Protein AF-A0A2E1V078-F1 (afdb_monomer_lite)

Radius of gyration: 26.69 Å; chains: 1; bounding box: 81×53×50 Å

Foldseek 3Di:
DDDDPDPDPPVVVVVVVVVVVVVPDPPVDPDDDVVVVVVVVVVVVVVVVLCVCLVPVLLCCCCVVVVQDNVLSVVLSVVLVVLCVVVVVVVVVCLQPDDDPVDRNVVVSVVVPVVVVVLSVQSNVPDPPDDSVRSSCSNNVSSND

Secondary structure (DSSP, 8-state):
-------SSHHHHHHHHHHHHHSS----PPPPPHHHHHHHHHHHHHHHHHHHIIIIIHHHIIIIIS---HHHHHHHHHHHHHHHHHHHHHHHHHHHH---TT-SSHHHHHHHHHHHHHHHHHHH-PPTT--HHHHHHHHHHHH--

pLDDT: mean 81.25, std 14.59, range [40.38, 95.31]

Sequence (145 aa):
MVRWNGFRGVGLIAGRVFSVASEGQQAETPPLLMRTKLAYGVGQLSDGIRASGFGLYLFFYYVQVLGLPPELGGTAIFIAVLFDAFTDPIAGYISDAWKSRWGRRHPFMYASAIPSGICFYFTFVPPAGLSETGLFWWLLGVSIL

Structure (mmCIF, N/CA/C/O backbone):
data_AF-A0A2E1V078-F1
#
_entry.id   AF-A0A2E1V078-F1
#
loop_
_atom_site.group_PDB
_atom_site.id
_atom_site.type_symbol
_atom_site.label_atom_id
_atom_site.label_alt_id
_atom_site.label_comp_id
_atom_site.label_asym_id
_atom_site.label_entity_id
_atom_site.label_seq_id
_atom_site.pdbx_PDB_ins_code
_atom_site.Cartn_x
_atom_site.Cartn_y
_atom_site.Cartn_z
_atom_site.occupancy
_atom_site.B_iso_or_equiv
_atom_site.auth_seq_id
_atom_site.auth_comp_id
_atom_site.auth_asym_id
_atom_site.auth_atom_id
_atom_site.pdbx_PDB_model_num
ATOM 1 N N . MET A 1 1 ? -66.459 41.022 18.422 1.00 40.38 1 MET A N 1
ATOM 2 C CA . MET A 1 1 ? -65.019 41.257 18.664 1.00 40.38 1 MET A CA 1
ATOM 3 C C . MET A 1 1 ? -64.526 40.171 19.622 1.00 40.38 1 MET A C 1
ATOM 5 O O . MET A 1 1 ? -64.587 40.348 20.828 1.00 40.38 1 MET A O 1
ATOM 9 N N . VAL A 1 2 ? -64.182 38.989 19.097 1.00 48.50 2 VAL A N 1
ATOM 10 C CA . VAL A 1 2 ? -63.796 37.814 19.903 1.00 48.50 2 VAL A CA 1
ATOM 11 C C . VAL A 1 2 ? -62.293 37.617 19.752 1.00 48.50 2 VAL A C 1
ATOM 13 O O . VAL A 1 2 ? -61.803 37.374 18.653 1.00 48.50 2 VAL A O 1
ATOM 16 N N . ARG A 1 3 ? -61.558 37.784 20.850 1.00 46.88 3 ARG A N 1
ATOM 17 C CA . ARG A 1 3 ? -60.099 37.663 20.904 1.00 46.88 3 ARG A CA 1
ATOM 18 C C . ARG A 1 3 ? -59.749 36.225 21.301 1.00 46.88 3 ARG A C 1
ATOM 20 O O . ARG A 1 3 ? -59.958 35.832 22.443 1.00 46.88 3 ARG A O 1
ATOM 27 N N . TRP A 1 4 ? -59.268 35.440 20.338 1.00 43.41 4 TRP A N 1
ATOM 28 C CA . TRP A 1 4 ? -58.854 34.042 20.516 1.00 43.41 4 TRP A CA 1
ATOM 29 C C . TRP A 1 4 ? -57.467 33.964 21.191 1.00 43.41 4 TRP A C 1
ATOM 31 O O . TRP A 1 4 ? -56.467 34.377 20.610 1.00 43.41 4 TRP A O 1
ATOM 41 N N . ASN A 1 5 ? -57.398 33.425 22.416 1.00 48.75 5 ASN A N 1
ATOM 42 C CA . ASN A 1 5 ? -56.171 33.200 23.205 1.00 48.75 5 ASN A CA 1
ATOM 43 C C . ASN A 1 5 ? -55.719 31.720 23.123 1.00 48.75 5 ASN A C 1
ATOM 45 O O . ASN A 1 5 ? -55.721 31.011 24.124 1.00 48.75 5 ASN A O 1
ATOM 49 N N . GLY A 1 6 ? -55.367 31.229 21.928 1.00 51.16 6 GLY A N 1
ATOM 50 C CA . GLY A 1 6 ? -55.110 29.793 21.692 1.00 51.16 6 GLY A CA 1
ATOM 51 C C . GLY A 1 6 ? -53.645 29.327 21.634 1.00 51.16 6 GLY A C 1
ATOM 52 O O . GLY A 1 6 ? -53.395 28.128 21.669 1.00 51.16 6 GLY A O 1
ATOM 53 N N . PHE A 1 7 ? -52.654 30.220 21.557 1.00 54.56 7 PHE A N 1
ATOM 54 C CA . PHE A 1 7 ? -51.268 29.845 21.213 1.00 54.56 7 PHE A CA 1
ATOM 55 C C . PHE A 1 7 ? -50.262 30.079 22.350 1.00 54.56 7 PHE A C 1
ATOM 57 O O . PHE A 1 7 ? -49.322 30.857 22.216 1.00 54.56 7 PHE A O 1
ATOM 64 N N . ARG A 1 8 ? -50.438 29.408 23.494 1.00 56.31 8 ARG A N 1
ATOM 65 C CA . ARG A 1 8 ? -49.425 29.409 24.576 1.00 56.31 8 ARG A CA 1
ATOM 66 C C . ARG A 1 8 ? -48.792 28.042 24.878 1.00 56.31 8 ARG A C 1
ATOM 68 O O . ARG A 1 8 ? -47.804 28.000 25.597 1.00 56.31 8 ARG A O 1
ATOM 75 N N . GLY A 1 9 ? -49.301 26.940 24.314 1.00 50.44 9 GLY A N 1
ATOM 76 C CA . GLY A 1 9 ? -48.851 25.577 24.660 1.00 50.44 9 GLY A CA 1
ATOM 77 C C . GLY A 1 9 ? -47.813 24.931 23.730 1.00 50.44 9 GLY A C 1
ATOM 78 O O . GLY A 1 9 ? -47.109 24.018 24.149 1.00 50.44 9 GLY A O 1
ATOM 79 N N . VAL A 1 10 ? -47.680 25.394 22.481 1.00 55.44 10 VAL A N 1
ATOM 80 C CA . VAL A 1 10 ? -46.881 24.689 21.452 1.00 55.44 10 VAL A CA 1
ATOM 81 C C . VAL A 1 10 ? -45.367 24.889 21.632 1.00 55.44 10 VAL A C 1
ATOM 83 O O . VAL A 1 10 ? -44.590 23.973 21.375 1.00 55.44 10 VAL A O 1
ATOM 86 N N . GLY A 1 11 ? -44.933 26.036 22.166 1.00 52.91 11 GLY A N 1
ATOM 87 C CA . GLY A 1 11 ? -43.508 26.314 22.400 1.00 52.91 11 GLY A CA 1
ATOM 88 C C . GLY A 1 11 ? -42.861 25.434 23.481 1.00 52.91 11 GLY A C 1
ATOM 89 O O . GLY A 1 11 ? -41.674 25.135 23.403 1.00 52.91 11 GLY A O 1
ATOM 90 N N . LEU A 1 12 ? -43.641 24.964 24.463 1.00 56.81 12 LEU A N 1
ATOM 91 C CA . LEU A 1 12 ? -43.139 24.163 25.589 1.00 56.81 12 LEU A CA 1
ATOM 92 C C . LEU A 1 12 ? -42.873 22.697 25.219 1.00 56.81 12 LEU A C 1
ATOM 94 O O . LEU A 1 12 ? -41.952 22.086 25.759 1.00 56.81 12 LEU A O 1
ATOM 98 N N . ILE A 1 13 ? -43.651 22.136 24.291 1.00 56.38 13 ILE A N 1
ATOM 99 C CA . ILE A 1 13 ? -43.483 20.748 23.834 1.00 56.38 13 ILE A CA 1
ATOM 100 C C . ILE A 1 13 ? -42.335 20.666 22.822 1.00 56.38 13 ILE A C 1
ATOM 102 O O . ILE A 1 13 ? -41.487 19.786 22.940 1.00 56.38 13 ILE A O 1
ATOM 106 N N . ALA A 1 14 ? -42.241 21.630 21.900 1.00 56.62 14 ALA A N 1
ATOM 107 C CA . ALA A 1 14 ? -41.124 21.718 20.958 1.00 56.62 14 ALA A CA 1
ATOM 108 C C . ALA A 1 14 ? -39.774 21.891 21.679 1.00 56.62 14 ALA A C 1
ATOM 110 O O . ALA A 1 14 ? -38.808 21.213 21.335 1.00 56.62 14 ALA A O 1
ATOM 111 N N . GLY A 1 15 ? -39.727 22.720 22.732 1.00 53.91 15 GLY A N 1
ATOM 112 C CA . GLY A 1 15 ? -38.527 22.911 23.551 1.00 53.91 15 GLY A CA 1
ATOM 113 C C . GLY A 1 15 ? -38.093 21.654 24.313 1.00 53.91 15 GLY A C 1
ATOM 114 O O . GLY A 1 15 ? -36.904 21.361 24.369 1.00 53.91 15 GLY A O 1
ATOM 115 N N . ARG A 1 16 ? -39.036 20.862 24.848 1.00 56.41 16 ARG A N 1
ATOM 116 C CA . ARG A 1 16 ? -38.711 19.600 25.541 1.00 56.41 16 ARG A CA 1
ATOM 117 C C . ARG A 1 16 ? -38.276 18.491 24.591 1.00 56.41 16 ARG A C 1
ATOM 119 O O . ARG A 1 16 ? -37.372 17.748 24.939 1.00 56.41 16 ARG A O 1
ATOM 126 N N . VAL A 1 17 ? -38.865 18.391 23.399 1.00 58.34 17 VAL A N 1
ATOM 127 C CA . VAL A 1 17 ? -38.433 17.408 22.389 1.00 58.34 17 VAL A CA 1
ATOM 128 C C . VAL A 1 17 ? -37.027 17.736 21.874 1.00 58.34 17 VAL A C 1
ATOM 130 O O . VAL A 1 17 ? -36.210 16.830 21.743 1.00 58.34 17 VAL A O 1
ATOM 133 N N . PHE A 1 18 ? -36.705 19.020 21.672 1.00 53.09 18 PHE A N 1
ATOM 134 C CA . PHE A 1 18 ? -35.337 19.443 21.351 1.00 53.09 18 PHE A CA 1
ATOM 135 C C . PHE A 1 18 ? -34.360 19.221 22.519 1.00 53.09 18 PHE A C 1
ATOM 137 O O . PHE A 1 18 ? -33.242 18.774 22.284 1.00 53.09 18 PHE A O 1
ATOM 144 N N . SER A 1 19 ? -34.787 19.457 23.767 1.00 50.62 19 SER A N 1
ATOM 145 C CA . SER A 1 19 ? -33.976 19.210 24.971 1.00 50.62 19 SER A CA 1
ATOM 146 C C . SER A 1 19 ? -33.659 17.724 25.156 1.00 50.62 19 SER A C 1
ATOM 148 O O . SER A 1 19 ? -32.500 17.371 25.344 1.00 50.62 19 SER A O 1
ATOM 150 N N . VAL A 1 20 ? -34.651 16.839 24.997 1.00 58.19 20 VAL A N 1
ATOM 151 C CA . VAL A 1 20 ? -34.469 15.378 25.096 1.00 58.19 20 VAL A CA 1
ATOM 152 C C . VAL A 1 20 ? -33.625 14.834 23.934 1.00 58.19 20 VAL A C 1
ATOM 154 O O . VAL A 1 20 ? -32.840 13.909 24.129 1.00 58.19 20 VAL A O 1
ATOM 157 N N . ALA A 1 21 ? -33.713 15.433 22.739 1.00 56.56 21 ALA A N 1
ATOM 158 C CA . ALA A 1 21 ? -32.833 15.098 21.616 1.00 56.56 21 ALA A CA 1
ATOM 159 C C . ALA A 1 21 ? -31.376 15.556 21.839 1.00 56.56 21 ALA A C 1
ATOM 161 O O . ALA A 1 21 ? -30.460 14.912 21.333 1.00 56.56 21 ALA A O 1
ATOM 162 N N . SER A 1 22 ? -31.150 16.624 22.616 1.00 52.53 22 SER A N 1
ATOM 163 C CA . SER A 1 22 ? -29.807 17.065 23.027 1.00 52.53 22 SER A CA 1
ATOM 164 C C . SER A 1 22 ? -29.262 16.351 24.274 1.00 52.53 22 SER A C 1
ATOM 166 O O . SER A 1 22 ? -28.051 16.309 24.467 1.00 52.53 22 SER A O 1
ATOM 168 N N . GLU A 1 23 ? -30.134 15.763 25.099 1.00 52.12 23 GLU A N 1
ATOM 169 C CA . GLU A 1 23 ? -29.785 14.999 26.312 1.00 52.12 23 GLU A CA 1
ATOM 170 C C . GLU A 1 23 ? -29.419 13.532 26.024 1.00 52.12 23 GLU A C 1
ATOM 172 O O . GLU A 1 23 ? -28.940 12.822 26.911 1.00 52.12 23 GLU A O 1
ATOM 177 N N . GLY A 1 24 ? -29.593 13.078 24.779 1.00 54.19 24 GLY A N 1
ATOM 178 C CA . GLY A 1 24 ? -29.137 11.782 24.281 1.00 54.19 24 GLY A CA 1
ATOM 179 C C . GLY A 1 24 ? -27.611 11.669 24.231 1.00 54.19 24 GLY A C 1
ATOM 180 O O . GLY A 1 24 ? -27.016 11.692 23.161 1.00 54.19 24 GLY A O 1
ATOM 181 N N . GLN A 1 25 ? -27.000 11.508 25.405 1.00 52.75 25 GLN A N 1
ATOM 182 C CA . GLN A 1 25 ? -25.689 10.900 25.635 1.00 52.75 25 GLN A CA 1
ATOM 183 C C . GLN A 1 25 ? -24.514 1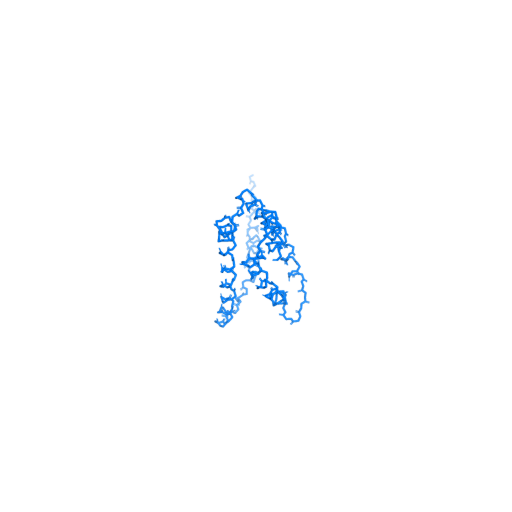1.501 24.849 1.00 52.75 25 GLN A C 1
ATOM 185 O O . GLN A 1 25 ? -23.884 10.844 24.022 1.00 52.75 25 GLN A O 1
ATOM 190 N N . GLN A 1 26 ? -24.055 12.673 25.289 1.00 50.62 26 GLN A N 1
ATOM 191 C CA . GLN A 1 26 ? -22.610 12.855 25.439 1.00 50.62 26 GLN A CA 1
ATOM 192 C C . GLN A 1 26 ? -22.162 12.025 26.649 1.00 50.62 26 GLN A C 1
ATOM 194 O O . GLN A 1 26 ? -21.946 12.545 27.739 1.00 50.62 26 GLN A O 1
ATOM 199 N N . ALA A 1 27 ? -22.105 10.699 26.499 1.00 58.94 27 ALA A N 1
ATOM 200 C CA . ALA A 1 27 ? -21.381 9.893 27.468 1.00 58.94 27 ALA A CA 1
ATOM 201 C C . ALA A 1 27 ? -19.923 10.363 27.399 1.00 58.94 27 ALA A C 1
ATOM 203 O O . ALA A 1 27 ? -19.292 10.200 26.355 1.00 58.94 27 ALA A O 1
ATOM 204 N N . GLU A 1 28 ? -19.412 10.994 28.460 1.00 61.31 28 GLU A N 1
ATOM 205 C CA . GLU A 1 28 ? -17.993 11.327 28.566 1.00 61.31 28 GLU A CA 1
ATOM 206 C C . GLU A 1 28 ? -17.200 10.026 28.428 1.00 61.31 28 GLU A C 1
ATOM 208 O O . GLU A 1 28 ? -17.086 9.229 29.361 1.00 61.31 28 GLU A O 1
ATOM 213 N N . THR A 1 29 ? -16.709 9.747 27.221 1.00 72.31 29 THR A N 1
ATOM 214 C CA . THR A 1 29 ? -15.870 8.579 26.991 1.00 72.31 29 THR A CA 1
ATOM 215 C C . THR A 1 29 ? -14.616 8.766 27.834 1.00 72.31 29 THR A C 1
ATOM 217 O O . THR A 1 29 ? -13.959 9.803 27.683 1.00 72.31 29 THR A O 1
ATOM 220 N N . PRO A 1 30 ? -14.269 7.807 28.712 1.00 80.31 30 PRO A N 1
ATOM 221 C CA . PRO A 1 30 ? -13.111 7.952 29.574 1.00 80.31 30 PRO A CA 1
ATOM 222 C C . PRO A 1 30 ? -11.871 8.245 28.719 1.00 80.31 30 PRO A C 1
ATOM 224 O O . PRO A 1 30 ? -11.697 7.633 27.656 1.00 80.31 30 PRO A O 1
ATOM 227 N N . PRO A 1 31 ? -11.016 9.193 29.139 1.00 82.44 31 PRO A N 1
ATOM 228 C CA . PRO A 1 31 ? -9.871 9.602 28.346 1.00 82.44 31 PRO A CA 1
ATOM 229 C C . PRO A 1 31 ? -8.968 8.399 28.074 1.00 82.44 31 PRO A C 1
ATOM 231 O O . PRO A 1 31 ? -8.593 7.653 28.979 1.00 82.44 31 PRO A O 1
ATOM 234 N N . LEU A 1 32 ? -8.608 8.212 26.804 1.00 86.00 32 LEU A N 1
ATOM 235 C CA . LEU A 1 32 ? -7.752 7.105 26.393 1.00 86.00 32 LEU A CA 1
ATOM 236 C C . LEU A 1 32 ? -6.383 7.200 27.072 1.00 86.00 32 LEU A C 1
ATOM 238 O O . LEU A 1 32 ? -5.759 8.267 27.104 1.00 86.00 32 LEU A O 1
ATOM 242 N N . LEU A 1 33 ? -5.895 6.053 27.545 1.00 93.00 33 LEU A N 1
ATOM 243 C CA . LEU A 1 33 ? -4.571 5.923 28.137 1.00 93.00 33 LEU A CA 1
ATOM 244 C C . LEU A 1 33 ? -3.500 6.416 27.148 1.00 93.00 33 LEU A C 1
ATOM 246 O O . LEU A 1 33 ? -3.548 6.097 25.958 1.00 93.00 33 LEU A O 1
ATOM 250 N N . MET A 1 34 ? -2.486 7.136 27.640 1.00 92.75 34 MET A N 1
ATOM 251 C CA . MET A 1 34 ? -1.390 7.652 26.802 1.00 92.75 34 MET A CA 1
ATOM 252 C C . MET A 1 34 ? -0.701 6.543 25.990 1.00 92.75 34 MET A C 1
ATOM 254 O O . MET A 1 34 ? -0.332 6.751 24.839 1.00 92.75 34 MET A O 1
ATOM 258 N N . ARG A 1 35 ? -0.593 5.333 26.555 1.00 92.06 35 ARG A N 1
ATOM 259 C CA . ARG A 1 35 ? -0.012 4.173 25.860 1.00 92.06 35 ARG A CA 1
ATOM 260 C C . ARG A 1 35 ? -0.804 3.793 24.610 1.00 92.06 35 ARG A C 1
ATOM 262 O O . ARG A 1 35 ? -0.199 3.486 23.592 1.00 92.06 35 ARG A O 1
ATOM 269 N N . THR A 1 36 ? -2.135 3.858 24.668 1.00 88.62 36 THR A N 1
ATOM 270 C CA . THR A 1 36 ? -3.005 3.575 23.519 1.00 88.62 36 THR A CA 1
ATOM 271 C C . THR A 1 36 ? -2.821 4.627 22.433 1.00 88.62 36 THR A C 1
ATOM 273 O O . THR A 1 36 ? -2.707 4.277 21.264 1.00 88.62 36 THR A O 1
ATOM 276 N N . LYS A 1 37 ? -2.709 5.907 22.813 1.00 90.12 37 LYS A N 1
ATOM 277 C CA . LYS A 1 37 ? -2.439 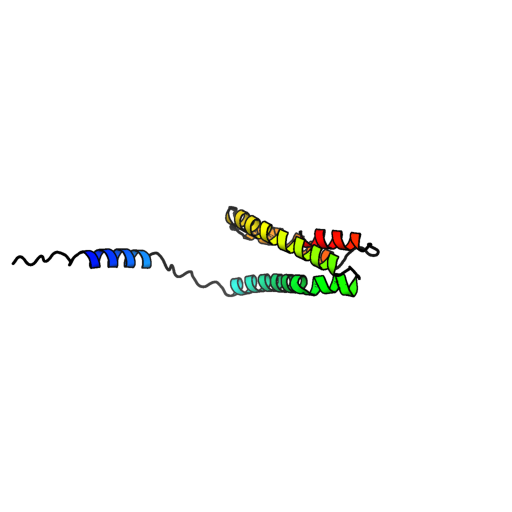7.001 21.867 1.00 90.12 37 LYS A CA 1
ATOM 278 C C . LYS A 1 37 ? -1.091 6.821 21.167 1.00 90.12 37 LYS A C 1
ATOM 280 O O . LYS A 1 37 ? -1.025 6.937 19.950 1.00 90.12 37 LYS A O 1
ATOM 285 N N . LEU A 1 38 ? -0.041 6.490 21.921 1.00 93.25 38 LEU A N 1
ATOM 286 C CA . LEU A 1 38 ? 1.291 6.237 21.366 1.00 93.25 38 LEU A CA 1
ATOM 287 C C . LEU A 1 38 ? 1.307 5.009 20.452 1.00 93.25 38 LEU A C 1
ATOM 289 O O . LEU A 1 38 ? 1.831 5.092 19.348 1.00 93.25 38 LEU A O 1
ATOM 293 N N . ALA A 1 39 ? 0.695 3.897 20.868 1.00 88.81 39 ALA A N 1
ATOM 294 C CA . ALA A 1 39 ? 0.609 2.691 20.045 1.00 88.81 39 ALA A CA 1
ATOM 295 C C . ALA A 1 39 ? -0.120 2.958 18.718 1.00 88.81 39 ALA A C 1
ATOM 297 O O . ALA A 1 39 ? 0.340 2.529 17.661 1.00 88.81 39 ALA A O 1
ATOM 298 N N . TYR A 1 40 ? -1.216 3.720 18.761 1.00 87.56 40 TYR A N 1
ATOM 299 C CA . TYR A 1 40 ? -1.940 4.124 17.558 1.00 87.56 40 TYR A CA 1
ATOM 300 C C . TYR A 1 40 ? -1.115 5.084 16.688 1.00 87.56 40 TYR A C 1
ATOM 302 O O . TYR A 1 40 ? -1.100 4.956 15.468 1.00 87.56 40 TYR A O 1
ATOM 310 N N . GLY A 1 41 ? -0.374 6.006 17.311 1.00 89.94 41 GLY A N 1
ATOM 311 C CA . GLY A 1 41 ? 0.530 6.924 16.618 1.00 89.94 41 GLY A CA 1
ATOM 312 C C . GLY A 1 41 ? 1.664 6.210 15.878 1.00 89.94 41 GLY A C 1
ATOM 313 O O . GLY A 1 41 ? 1.949 6.552 14.735 1.00 89.94 41 GLY A O 1
ATOM 314 N N . VAL A 1 42 ? 2.267 5.181 16.481 1.00 91.00 42 VAL A N 1
ATOM 315 C CA . VAL A 1 42 ? 3.288 4.351 15.814 1.00 91.00 42 VAL A CA 1
ATOM 316 C C . VAL A 1 42 ? 2.695 3.618 14.609 1.00 91.00 42 VAL A C 1
ATOM 318 O O . VAL A 1 42 ? 3.324 3.579 13.554 1.00 91.00 42 VAL A O 1
ATOM 321 N N . GLY A 1 43 ? 1.469 3.096 14.730 1.00 87.81 43 GLY A N 1
ATOM 322 C CA . GLY A 1 43 ? 0.747 2.515 13.595 1.00 87.81 43 GLY A CA 1
ATOM 323 C C . GLY A 1 43 ? 0.557 3.524 12.458 1.00 87.81 43 GLY A C 1
ATOM 324 O O . GLY A 1 43 ? 0.939 3.250 11.322 1.00 87.81 43 GLY A O 1
ATOM 325 N N . GLN A 1 44 ? 0.078 4.728 12.777 1.00 90.00 44 GLN A N 1
ATOM 326 C CA . GLN A 1 44 ? -0.122 5.793 11.786 1.00 90.00 44 GLN A CA 1
ATOM 327 C C . GLN A 1 44 ? 1.171 6.282 11.133 1.00 90.00 44 GLN A C 1
ATOM 329 O O . GLN A 1 44 ? 1.150 6.700 9.980 1.00 90.00 44 GLN A O 1
ATOM 334 N N . LEU A 1 45 ? 2.306 6.214 11.832 1.00 91.00 45 LEU A N 1
ATOM 335 C CA . LEU A 1 45 ? 3.593 6.562 11.237 1.00 91.00 45 LEU A CA 1
ATOM 336 C C . LEU A 1 45 ? 3.936 5.627 10.070 1.00 91.00 45 LEU A C 1
ATOM 338 O O . LEU A 1 45 ? 4.378 6.092 9.022 1.00 91.00 45 LEU A O 1
ATOM 342 N N . SER A 1 46 ? 3.712 4.320 10.240 1.00 87.44 46 SER A N 1
ATOM 343 C CA . SER A 1 46 ? 3.977 3.337 9.182 1.00 87.44 46 SER A CA 1
ATOM 344 C C . SER A 1 46 ? 3.091 3.553 7.953 1.00 87.44 46 SER A C 1
ATOM 346 O O . SER A 1 46 ? 3.585 3.517 6.826 1.00 87.44 46 SER A O 1
ATOM 348 N N . ASP A 1 47 ? 1.816 3.870 8.177 1.00 86.88 47 ASP A N 1
ATOM 349 C CA . ASP A 1 47 ? 0.863 4.179 7.113 1.00 86.88 47 ASP A CA 1
ATOM 350 C C . ASP A 1 47 ? 1.242 5.472 6.375 1.00 86.88 47 ASP A C 1
ATOM 352 O O . ASP A 1 47 ? 1.297 5.501 5.148 1.00 86.88 47 ASP A O 1
ATOM 356 N N . GLY A 1 48 ? 1.647 6.512 7.110 1.00 88.75 48 GLY A N 1
ATOM 357 C CA . GLY A 1 48 ? 2.119 7.768 6.523 1.00 88.75 48 GLY A CA 1
ATOM 358 C C . GLY A 1 48 ? 3.368 7.605 5.647 1.00 88.75 48 GLY A C 1
ATOM 359 O O . GLY A 1 48 ? 3.460 8.225 4.583 1.00 88.75 48 GLY A O 1
ATOM 360 N N . ILE A 1 49 ? 4.315 6.747 6.048 1.00 87.69 49 ILE A N 1
ATOM 361 C CA . ILE A 1 49 ? 5.498 6.419 5.232 1.00 87.69 49 ILE A CA 1
ATOM 362 C C . ILE A 1 49 ? 5.072 5.699 3.949 1.00 87.69 49 ILE A C 1
ATOM 364 O O . ILE A 1 49 ? 5.528 6.072 2.866 1.00 87.69 49 ILE A O 1
ATOM 368 N N . ARG A 1 50 ? 4.174 4.709 4.053 1.00 86.94 50 ARG A N 1
ATOM 369 C CA . ARG A 1 50 ? 3.645 3.984 2.889 1.00 86.94 50 ARG A CA 1
ATOM 370 C C . ARG A 1 50 ? 2.950 4.943 1.924 1.00 86.94 50 ARG A C 1
ATOM 372 O O . ARG A 1 50 ? 3.313 4.977 0.750 1.00 86.94 50 ARG A O 1
ATOM 379 N N . ALA A 1 51 ? 2.024 5.763 2.417 1.00 86.75 51 ALA A N 1
ATOM 380 C CA . ALA A 1 51 ? 1.285 6.732 1.611 1.00 86.75 51 ALA A CA 1
ATOM 381 C C . ALA A 1 51 ? 2.222 7.717 0.891 1.00 86.75 51 ALA A C 1
ATOM 383 O O . ALA A 1 51 ? 2.063 7.977 -0.302 1.00 86.75 51 ALA A O 1
ATOM 384 N N . SER A 1 52 ? 3.254 8.205 1.585 1.00 85.94 52 SER A N 1
ATOM 385 C CA . SER A 1 52 ? 4.270 9.087 0.992 1.00 85.94 52 SER A CA 1
ATOM 386 C C . SER A 1 52 ? 5.085 8.384 -0.102 1.00 85.94 52 SER A C 1
ATOM 388 O O . SER A 1 52 ? 5.387 8.984 -1.136 1.00 85.94 52 SER A O 1
ATOM 390 N N . GLY A 1 53 ? 5.415 7.104 0.102 1.00 85.19 53 GLY A N 1
ATOM 391 C CA . GLY A 1 53 ? 6.109 6.275 -0.883 1.00 85.19 53 GLY A CA 1
ATOM 392 C C . GLY A 1 53 ? 5.292 6.057 -2.160 1.00 85.19 53 GLY A C 1
ATOM 393 O O . GLY A 1 53 ? 5.819 6.213 -3.261 1.00 85.19 53 GLY A O 1
ATOM 394 N N . PHE A 1 54 ? 4.000 5.757 -2.031 1.00 83.75 54 PHE A N 1
ATOM 395 C CA . PHE A 1 54 ? 3.111 5.555 -3.180 1.00 83.75 54 PHE A CA 1
ATOM 396 C C . PHE A 1 54 ? 2.770 6.860 -3.914 1.00 83.75 54 PHE A C 1
ATOM 398 O O . PHE A 1 54 ? 2.696 6.861 -5.139 1.00 83.75 54 PHE A O 1
ATOM 405 N N . GLY A 1 55 ? 2.602 7.973 -3.192 1.00 77.25 55 GLY A N 1
ATOM 406 C CA . GLY A 1 55 ? 2.054 9.208 -3.762 1.00 77.25 55 GLY A CA 1
ATOM 407 C C . GLY A 1 55 ? 2.891 9.851 -4.874 1.00 77.25 55 GLY A C 1
ATOM 408 O O . GLY A 1 55 ? 2.335 10.332 -5.856 1.00 77.25 55 GLY A O 1
ATOM 409 N N . LEU A 1 56 ? 4.221 9.876 -4.746 1.00 74.81 56 LEU A N 1
ATOM 410 C CA . LEU A 1 56 ? 5.107 10.480 -5.760 1.00 74.81 56 LEU A CA 1
ATOM 411 C C . LEU A 1 56 ? 6.372 9.663 -6.015 1.00 74.81 56 LEU A C 1
ATOM 413 O O . LEU A 1 56 ? 6.847 9.586 -7.149 1.00 74.81 56 LEU A O 1
ATOM 417 N N . TYR A 1 57 ? 6.924 9.049 -4.968 1.00 88.88 57 TYR A N 1
ATOM 418 C CA . TYR A 1 57 ? 8.199 8.349 -5.064 1.00 88.88 57 TYR A CA 1
ATOM 419 C C . TYR A 1 57 ? 8.113 7.119 -5.976 1.00 88.88 57 TYR A C 1
ATOM 421 O O . TYR A 1 57 ? 9.011 6.901 -6.789 1.00 88.88 57 TYR A O 1
ATOM 429 N N . LEU A 1 58 ? 7.008 6.372 -5.915 1.00 89.56 58 LEU A N 1
ATOM 430 C CA . LEU A 1 58 ? 6.791 5.192 -6.746 1.00 89.56 58 LEU A CA 1
ATOM 431 C C . LEU A 1 58 ? 6.803 5.513 -8.246 1.00 89.56 58 LEU A C 1
ATOM 433 O O . LEU A 1 58 ? 7.529 4.877 -9.010 1.00 89.56 58 LEU A O 1
ATOM 437 N N . PHE A 1 59 ? 6.049 6.531 -8.665 1.00 90.12 59 PHE A N 1
ATOM 438 C CA . PHE A 1 59 ? 6.020 6.958 -10.064 1.00 90.12 59 PHE A CA 1
ATOM 439 C C . PHE A 1 59 ? 7.409 7.377 -10.552 1.00 90.12 59 PHE A C 1
ATOM 441 O O . PHE A 1 59 ? 7.871 6.925 -11.600 1.00 90.12 59 PHE A O 1
ATOM 448 N N . PHE A 1 60 ? 8.100 8.205 -9.761 1.00 91.31 60 PHE A N 1
ATOM 449 C CA . PHE A 1 60 ? 9.447 8.661 -10.085 1.00 91.31 60 PHE A CA 1
ATOM 450 C C . PHE A 1 60 ? 10.422 7.486 -10.224 1.00 91.31 60 PHE A C 1
ATOM 452 O O . PHE A 1 60 ? 11.184 7.443 -11.186 1.00 91.31 60 PHE A O 1
ATOM 459 N N . TYR A 1 61 ? 10.377 6.512 -9.314 1.00 91.12 61 TYR A N 1
ATOM 460 C CA . TYR A 1 61 ? 11.238 5.331 -9.359 1.00 91.12 61 TYR A CA 1
ATOM 461 C C . TYR A 1 61 ? 11.040 4.520 -10.651 1.00 91.12 61 TYR A C 1
ATOM 463 O O . TYR A 1 61 ? 12.012 4.229 -11.350 1.00 91.12 61 TYR A O 1
ATOM 471 N N . TYR A 1 62 ? 9.797 4.223 -11.036 1.00 91.12 62 TYR A N 1
ATOM 472 C CA . TYR A 1 62 ? 9.540 3.432 -12.245 1.00 91.12 62 TYR A CA 1
ATOM 473 C C . TYR A 1 62 ? 9.895 4.181 -13.533 1.00 91.12 62 TYR A C 1
ATOM 475 O O . TYR A 1 62 ? 10.471 3.588 -14.442 1.00 91.12 62 TYR A O 1
ATOM 483 N N . VAL A 1 63 ? 9.608 5.480 -13.612 1.00 92.50 63 VAL A N 1
ATOM 484 C CA . VAL A 1 63 ? 9.862 6.255 -14.835 1.00 92.50 63 VAL A CA 1
ATOM 485 C C . VAL A 1 63 ? 11.331 6.658 -14.965 1.00 92.50 63 VAL A C 1
ATOM 487 O O . VAL A 1 63 ? 11.925 6.499 -16.026 1.00 92.50 63 VAL A O 1
ATOM 490 N N . GLN A 1 64 ? 11.934 7.181 -13.896 1.00 91.75 64 GLN A N 1
ATOM 491 C CA . GLN A 1 64 ? 13.261 7.805 -13.960 1.00 91.75 64 GLN A CA 1
ATOM 492 C C . GLN A 1 64 ? 14.404 6.828 -13.678 1.00 91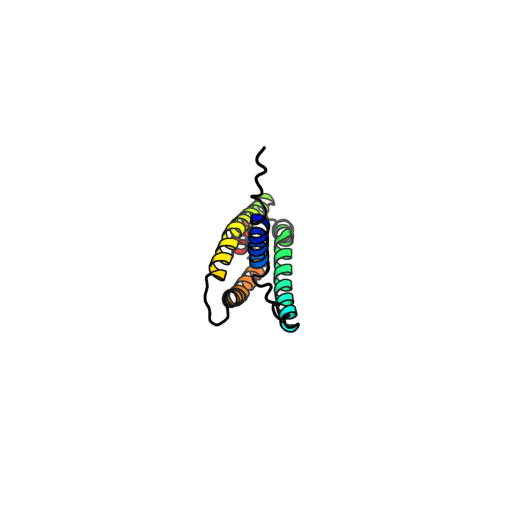.75 64 GLN A C 1
ATOM 494 O O . GLN A 1 64 ? 15.500 7.024 -14.193 1.00 91.75 64 GLN A O 1
ATOM 499 N N . VAL A 1 65 ? 14.176 5.786 -12.869 1.00 91.00 65 VAL A N 1
ATOM 500 C CA . VAL A 1 65 ? 15.227 4.814 -12.511 1.00 91.00 65 VAL A CA 1
ATOM 501 C C . VAL A 1 65 ? 15.131 3.555 -13.365 1.00 91.00 65 VAL A C 1
ATOM 503 O O . VAL A 1 65 ? 16.149 3.086 -13.867 1.00 91.00 65 VAL A O 1
ATOM 506 N N . LEU A 1 66 ? 13.923 3.014 -13.549 1.00 89.69 66 LEU A N 1
ATOM 507 C CA . LEU A 1 66 ? 13.710 1.788 -14.333 1.00 89.69 66 LEU A CA 1
ATOM 508 C C . LEU A 1 66 ? 13.450 2.049 -15.822 1.00 89.69 66 LEU A C 1
ATOM 510 O O . LEU A 1 66 ? 13.461 1.107 -16.610 1.00 89.69 66 LEU A O 1
ATOM 514 N N . GLY A 1 67 ? 13.237 3.309 -16.211 1.00 89.25 67 GLY A N 1
ATOM 515 C CA . GLY A 1 67 ? 13.042 3.700 -17.606 1.00 89.25 67 GLY A CA 1
ATOM 516 C C . GLY A 1 67 ? 11.672 3.333 -18.178 1.00 89.25 67 GLY A C 1
ATOM 517 O O . GLY A 1 67 ? 11.536 3.234 -19.394 1.00 89.25 67 GLY A O 1
ATOM 518 N N . LEU A 1 68 ? 10.653 3.119 -17.336 1.00 91.19 68 LEU A N 1
ATOM 519 C CA . LEU A 1 68 ? 9.293 2.873 -17.811 1.00 91.19 68 LEU A CA 1
ATOM 520 C C . LEU A 1 68 ? 8.747 4.135 -18.508 1.00 91.19 68 LEU A C 1
ATOM 522 O O . LEU A 1 68 ? 8.822 5.224 -17.928 1.00 91.19 68 LEU A O 1
ATOM 526 N N . PRO A 1 69 ? 8.132 4.022 -19.700 1.00 93.44 69 PRO A N 1
ATOM 527 C CA . PRO A 1 69 ? 7.480 5.154 -20.341 1.00 93.44 69 PRO A CA 1
ATOM 528 C C . PRO A 1 69 ? 6.472 5.841 -19.398 1.00 93.44 69 PRO A C 1
ATOM 530 O O . PRO A 1 69 ? 5.644 5.152 -18.788 1.00 93.44 69 PRO A O 1
ATOM 533 N N . PRO A 1 70 ? 6.485 7.186 -19.287 1.00 92.38 70 PRO A N 1
ATOM 534 C CA . PRO A 1 70 ? 5.598 7.919 -18.380 1.00 92.38 70 PRO A CA 1
ATOM 535 C C . PRO A 1 70 ? 4.111 7.628 -18.612 1.00 92.38 70 PRO A C 1
ATOM 537 O O . PRO A 1 70 ? 3.334 7.582 -17.662 1.00 92.38 70 PRO A O 1
ATOM 540 N N . GLU A 1 71 ? 3.726 7.395 -19.869 1.00 94.00 71 GLU A N 1
ATOM 541 C CA . GLU A 1 71 ? 2.361 7.052 -20.280 1.00 94.00 71 GLU A CA 1
ATOM 542 C C . GLU A 1 71 ? 1.887 5.744 -19.629 1.00 94.00 71 GLU A C 1
ATOM 544 O O . GLU A 1 71 ? 0.790 5.675 -19.070 1.00 94.00 71 GLU A O 1
ATOM 549 N N . LEU A 1 72 ? 2.746 4.719 -19.630 1.00 92.62 72 LEU A N 1
ATOM 550 C CA . LEU A 1 72 ? 2.463 3.424 -19.013 1.00 92.62 72 LEU A CA 1
ATOM 551 C C . LEU A 1 72 ? 2.471 3.524 -17.488 1.00 92.62 72 LEU A C 1
ATOM 553 O O . LEU A 1 72 ? 1.558 3.012 -16.841 1.00 92.62 72 LEU A O 1
ATOM 557 N N . GLY A 1 73 ? 3.457 4.218 -16.911 1.00 91.25 73 GLY A N 1
ATOM 558 C CA . GLY A 1 73 ? 3.537 4.421 -15.463 1.00 91.25 73 GLY A CA 1
ATOM 559 C C . GLY A 1 73 ? 2.322 5.167 -14.906 1.00 91.25 73 GLY A C 1
ATOM 560 O O . GLY A 1 73 ? 1.745 4.751 -13.903 1.00 91.25 73 GLY A O 1
ATOM 561 N N . GLY A 1 74 ? 1.886 6.230 -15.587 1.00 91.62 74 GLY A N 1
ATOM 562 C CA . GLY A 1 74 ? 0.717 7.012 -15.187 1.00 91.62 74 GLY A CA 1
ATOM 563 C C . GLY A 1 74 ? -0.574 6.208 -15.309 1.00 91.62 74 GLY A C 1
ATOM 564 O O . GLY A 1 74 ? -1.405 6.238 -14.404 1.00 91.62 74 GLY A O 1
ATOM 565 N N . THR A 1 75 ? -0.709 5.424 -16.382 1.00 93.31 75 THR A N 1
ATOM 566 C CA . THR A 1 75 ? -1.868 4.541 -16.580 1.00 93.31 75 THR A CA 1
ATOM 567 C C . THR A 1 75 ? -1.931 3.445 -15.514 1.00 93.31 75 THR A C 1
ATOM 569 O O . THR A 1 75 ? -3.005 3.187 -14.975 1.00 93.31 75 THR A O 1
ATOM 572 N N . ALA A 1 76 ? -0.798 2.829 -15.162 1.00 92.69 76 ALA A N 1
ATOM 573 C CA . ALA A 1 76 ? -0.739 1.803 -14.120 1.00 92.69 76 ALA A CA 1
ATOM 574 C C . ALA A 1 76 ? -1.181 2.351 -12.756 1.00 92.69 76 ALA A C 1
ATOM 576 O O . ALA A 1 76 ? -2.037 1.757 -12.103 1.00 92.69 76 ALA A O 1
ATOM 577 N N . ILE A 1 77 ? -0.647 3.509 -12.356 1.00 91.19 77 ILE A N 1
ATOM 578 C CA . ILE A 1 77 ? -1.016 4.158 -11.091 1.00 91.19 77 ILE A CA 1
ATOM 579 C C . ILE A 1 77 ? -2.483 4.586 -11.107 1.00 91.19 77 ILE A C 1
ATOM 581 O O . ILE A 1 77 ? -3.183 4.388 -10.120 1.00 91.19 77 ILE A O 1
ATOM 585 N N . PHE A 1 78 ? -2.975 5.126 -12.224 1.00 92.62 78 PHE A N 1
ATOM 586 C CA . PHE A 1 78 ? -4.384 5.490 -12.360 1.00 92.62 78 PHE A CA 1
ATOM 587 C C . PHE A 1 78 ? -5.311 4.284 -12.157 1.00 92.62 78 PHE A C 1
ATOM 589 O O . PHE A 1 78 ? -6.288 4.386 -11.418 1.00 92.62 78 PHE A O 1
ATOM 596 N N . ILE A 1 79 ? -4.994 3.141 -12.774 1.00 94.38 79 ILE A N 1
ATOM 597 C CA . ILE A 1 79 ? -5.766 1.903 -12.601 1.00 94.38 79 ILE A CA 1
ATOM 598 C C . ILE A 1 79 ? -5.716 1.431 -11.144 1.00 94.38 79 ILE A C 1
ATOM 600 O O . ILE A 1 79 ? -6.757 1.057 -10.609 1.00 94.38 79 ILE A O 1
ATOM 604 N N . ALA A 1 80 ? -4.546 1.474 -10.500 1.00 91.88 80 ALA A N 1
ATOM 605 C CA . ALA A 1 80 ? -4.400 1.088 -9.096 1.00 91.88 80 ALA A CA 1
ATOM 606 C C . ALA A 1 80 ? -5.251 1.975 -8.171 1.00 91.88 80 ALA A C 1
ATOM 608 O O . ALA A 1 80 ? -6.072 1.463 -7.422 1.00 91.88 80 ALA A O 1
ATOM 609 N N . VAL A 1 81 ? -5.166 3.303 -8.313 1.00 91.19 81 VAL A N 1
ATOM 610 C CA . VAL A 1 81 ? -5.978 4.249 -7.524 1.00 91.19 81 VAL A CA 1
ATOM 611 C C . VAL A 1 81 ? -7.474 4.054 -7.774 1.00 91.19 81 VAL A C 1
ATOM 613 O O . VAL A 1 81 ? -8.282 4.149 -6.850 1.00 91.19 81 VAL A O 1
ATOM 616 N N . LEU A 1 82 ? -7.865 3.783 -9.022 1.00 94.88 82 LEU A N 1
ATOM 617 C CA . LEU A 1 82 ? -9.257 3.500 -9.349 1.00 94.88 82 LEU A CA 1
ATOM 618 C C . LEU A 1 82 ? -9.733 2.218 -8.661 1.00 94.88 82 LEU A C 1
ATOM 620 O O . LEU A 1 82 ? -10.855 2.187 -8.167 1.00 94.88 82 LEU A O 1
ATOM 624 N N . PHE A 1 83 ? -8.897 1.182 -8.621 1.00 93.62 83 PHE A N 1
ATOM 625 C CA . PHE A 1 83 ? -9.197 -0.060 -7.919 1.00 93.62 83 PHE A CA 1
ATOM 626 C C . PHE A 1 83 ? -9.337 0.166 -6.406 1.00 93.62 83 PHE A C 1
ATOM 628 O O . PHE A 1 83 ? -10.359 -0.231 -5.839 1.00 93.62 83 PHE A O 1
ATOM 635 N N . ASP A 1 84 ? -8.399 0.894 -5.794 1.00 91.19 84 ASP A N 1
ATOM 636 C CA . ASP A 1 84 ? -8.418 1.251 -4.369 1.00 91.19 84 ASP A CA 1
ATOM 637 C C . ASP A 1 84 ? -9.700 1.997 -3.982 1.00 91.19 84 ASP A C 1
ATOM 639 O O . ASP A 1 84 ? -10.341 1.688 -2.974 1.00 91.19 84 ASP A O 1
ATOM 643 N N . ALA A 1 85 ? -10.165 2.905 -4.847 1.00 93.75 85 ALA A N 1
ATOM 644 C CA . ALA A 1 85 ? -11.413 3.636 -4.641 1.00 93.75 85 ALA A CA 1
ATOM 645 C C . ALA A 1 85 ? -12.647 2.721 -4.494 1.00 93.75 85 ALA A C 1
ATOM 647 O O . ALA A 1 85 ? -13.633 3.119 -3.865 1.00 93.75 85 ALA A O 1
ATOM 648 N N . PHE A 1 86 ? -12.611 1.502 -5.044 1.00 95.31 86 PHE A N 1
ATOM 649 C CA . PHE A 1 86 ? -13.659 0.497 -4.857 1.00 95.31 86 PHE A CA 1
ATOM 650 C C . PHE A 1 86 ? -13.366 -0.456 -3.699 1.00 95.31 86 PHE A C 1
ATOM 652 O O . PHE A 1 86 ? -14.287 -0.796 -2.948 1.00 95.31 86 PHE A O 1
ATOM 659 N N . THR A 1 87 ? -12.122 -0.912 -3.541 1.00 92.12 87 THR A N 1
ATOM 660 C CA . THR A 1 87 ? -11.778 -1.887 -2.500 1.00 92.12 87 THR A CA 1
ATOM 661 C C . THR A 1 87 ? -11.796 -1.297 -1.102 1.00 92.12 87 THR A C 1
ATOM 663 O O . THR A 1 87 ? -12.226 -1.995 -0.181 1.00 92.12 87 THR A O 1
ATOM 666 N N . ASP A 1 88 ? -11.431 -0.027 -0.927 1.00 90.69 88 ASP A N 1
ATOM 667 C CA . ASP A 1 88 ? -11.390 0.626 0.384 1.00 90.69 88 ASP A CA 1
ATOM 668 C C . ASP A 1 88 ? -12.775 0.668 1.064 1.00 90.69 88 ASP A C 1
ATOM 670 O O . ASP A 1 88 ? -12.895 0.210 2.209 1.00 90.69 88 ASP A O 1
ATOM 674 N N . PRO A 1 89 ? -13.867 1.111 0.397 1.00 93.56 89 PRO A N 1
ATOM 675 C CA . PRO A 1 89 ? -15.214 1.021 0.963 1.00 93.56 89 PRO A CA 1
ATOM 676 C C . PRO A 1 89 ? -15.656 -0.409 1.290 1.00 93.56 89 PRO A C 1
ATOM 678 O O . PRO A 1 89 ? -16.305 -0.636 2.316 1.00 93.56 89 PRO A O 1
ATOM 681 N N . ILE A 1 90 ? -15.312 -1.380 0.437 1.00 92.94 90 ILE A N 1
ATOM 682 C CA . ILE A 1 90 ? -15.681 -2.791 0.628 1.00 92.94 90 ILE A CA 1
ATOM 683 C C . ILE A 1 90 ? -14.965 -3.357 1.857 1.00 92.94 90 ILE A C 1
ATOM 685 O O . ILE A 1 90 ? -15.605 -3.953 2.728 1.00 92.94 90 ILE A O 1
ATOM 689 N N . ALA A 1 91 ? -13.655 -3.136 1.963 1.00 89.19 91 ALA A N 1
ATOM 690 C CA . ALA A 1 91 ? -12.856 -3.536 3.113 1.00 89.19 91 ALA A CA 1
ATOM 691 C C . ALA A 1 91 ? -13.365 -2.866 4.398 1.00 89.19 91 ALA A C 1
ATOM 693 O O . ALA A 1 91 ? -13.511 -3.532 5.427 1.00 89.19 91 ALA A O 1
ATOM 694 N N . GLY A 1 92 ? -13.730 -1.582 4.324 1.00 89.25 92 GLY A N 1
ATOM 695 C CA . GLY A 1 92 ? -14.379 -0.852 5.410 1.00 89.25 92 GLY A CA 1
ATOM 696 C C . GLY A 1 92 ? -15.662 -1.540 5.882 1.00 89.25 92 GLY A C 1
ATOM 697 O O . GLY A 1 92 ? -15.778 -1.880 7.063 1.00 89.25 92 GLY A O 1
ATOM 698 N N . TYR A 1 93 ? -16.579 -1.834 4.956 1.00 91.19 93 TYR A N 1
ATOM 699 C CA . TYR A 1 93 ? -17.843 -2.513 5.251 1.00 91.19 93 TYR A CA 1
ATOM 700 C C . TYR A 1 93 ? -17.636 -3.895 5.889 1.00 91.19 93 TYR A C 1
ATOM 702 O O . TYR A 1 93 ? -18.239 -4.199 6.923 1.00 91.19 93 TYR A O 1
ATOM 710 N N . ILE A 1 94 ? -16.749 -4.717 5.317 1.00 89.56 94 ILE A N 1
ATOM 711 C CA . ILE A 1 94 ? -16.438 -6.057 5.836 1.00 89.56 94 ILE A CA 1
ATOM 712 C C . ILE A 1 94 ? -15.840 -5.960 7.245 1.00 89.56 94 ILE A C 1
ATOM 714 O O . ILE A 1 94 ? -16.270 -6.681 8.151 1.00 89.56 94 ILE A O 1
ATOM 718 N N . SER A 1 95 ? -14.885 -5.048 7.450 1.00 87.25 95 SER A N 1
ATOM 719 C CA . SER A 1 95 ? -14.211 -4.879 8.741 1.00 87.25 95 SER A CA 1
ATOM 720 C C . SER A 1 95 ? -15.162 -4.424 9.852 1.00 87.25 95 SER A C 1
ATOM 722 O O . SER A 1 95 ? -15.013 -4.836 11.003 1.00 87.25 95 SER A O 1
ATOM 724 N N . ASP A 1 96 ? -16.177 -3.622 9.522 1.00 85.94 96 ASP A N 1
ATOM 725 C CA . ASP A 1 96 ? -17.171 -3.147 10.484 1.00 85.94 96 ASP A CA 1
ATOM 726 C C . ASP A 1 96 ? -18.294 -4.156 10.755 1.00 85.94 96 ASP A C 1
ATOM 728 O O . ASP A 1 96 ? -18.886 -4.140 11.842 1.00 85.94 96 ASP A O 1
ATOM 732 N N . ALA A 1 97 ? -18.576 -5.055 9.811 1.00 84.94 97 ALA A N 1
ATOM 733 C CA . ALA A 1 97 ? -19.551 -6.13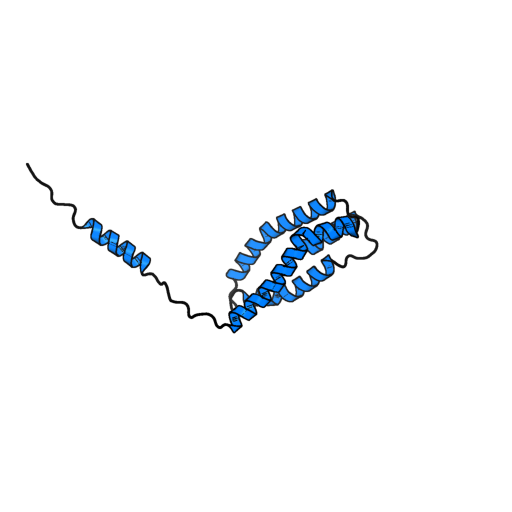0 9.982 1.00 84.94 97 ALA A CA 1
ATOM 734 C C . ALA A 1 97 ? -19.001 -7.319 10.796 1.00 84.94 97 ALA A C 1
ATOM 736 O O . ALA A 1 97 ? -19.774 -8.094 11.370 1.00 84.94 97 ALA A O 1
ATOM 737 N N . TRP A 1 98 ? -17.676 -7.471 10.881 1.00 81.75 98 TRP A N 1
ATOM 738 C CA . TRP A 1 98 ? -17.041 -8.652 11.461 1.00 81.75 98 TRP A CA 1
ATOM 739 C C . TRP A 1 98 ? -17.072 -8.681 12.994 1.00 81.75 98 TRP A C 1
ATOM 741 O O . TRP A 1 98 ? -16.490 -7.836 13.670 1.00 81.75 98 TRP A O 1
ATOM 751 N N . LYS A 1 99 ? -17.682 -9.710 13.589 1.00 77.69 99 LYS A N 1
ATOM 752 C CA . LYS A 1 99 ? -17.698 -9.901 15.050 1.00 77.69 99 LYS A CA 1
ATOM 753 C C . LYS A 1 99 ? -16.593 -10.872 15.468 1.00 77.69 99 LYS A C 1
ATOM 755 O O . LYS A 1 99 ? -16.693 -12.067 15.217 1.00 77.69 99 LYS A O 1
ATOM 760 N N . SER A 1 100 ? -15.551 -10.369 16.133 1.00 80.62 100 SER A N 1
ATOM 761 C CA . SER A 1 100 ? -14.457 -11.186 16.681 1.00 80.62 100 SER A CA 1
ATOM 762 C C . SER A 1 100 ? -14.254 -10.954 18.178 1.00 80.62 100 SER A C 1
ATOM 764 O O . SER A 1 100 ? -14.503 -9.866 18.696 1.00 80.62 100 SER A O 1
ATOM 766 N N . ARG A 1 101 ? -13.732 -11.980 18.863 1.00 75.94 101 ARG A N 1
ATOM 767 C CA . ARG A 1 101 ? -13.342 -11.959 20.287 1.00 75.94 101 ARG A CA 1
ATOM 768 C C . ARG A 1 101 ? -12.262 -10.928 20.631 1.00 75.94 101 ARG A C 1
ATOM 770 O O . ARG A 1 101 ? -12.099 -10.593 21.795 1.00 75.94 101 ARG A O 1
ATOM 777 N N . TRP A 1 102 ? -11.522 -10.442 19.635 1.00 73.56 102 TRP A N 1
ATOM 778 C CA . TRP A 1 102 ? -10.457 -9.442 19.798 1.00 73.56 102 TRP A CA 1
ATOM 779 C C . TRP A 1 102 ? -10.894 -8.023 19.411 1.00 73.56 102 TRP A C 1
ATOM 781 O O . TRP A 1 102 ? -10.068 -7.120 19.332 1.00 73.56 102 TRP A O 1
ATOM 791 N N . GLY A 1 103 ? -12.190 -7.818 19.165 1.00 77.56 103 GLY A N 1
ATOM 792 C CA . GLY A 1 103 ? -12.743 -6.562 18.669 1.00 77.56 103 GLY A CA 1
ATOM 793 C C . GLY A 1 103 ? -12.978 -6.575 17.158 1.00 77.56 103 GLY A C 1
ATOM 794 O O . GLY A 1 103 ? -12.590 -7.504 16.451 1.00 77.56 103 GLY A O 1
ATOM 795 N N . ARG A 1 104 ? -13.660 -5.536 16.670 1.00 74.31 104 ARG A N 1
ATOM 796 C CA . ARG A 1 104 ? -14.227 -5.479 15.311 1.00 74.31 104 ARG A CA 1
ATOM 797 C C . ARG A 1 104 ? -13.156 -5.366 14.215 1.00 74.31 104 ARG A C 1
ATOM 799 O O . ARG A 1 104 ? -13.166 -6.133 13.264 1.00 74.31 104 ARG A O 1
ATOM 806 N N . ARG A 1 105 ? -12.167 -4.481 14.410 1.00 78.38 105 ARG A N 1
ATOM 807 C CA . ARG A 1 105 ? -11.142 -4.132 13.399 1.00 78.38 105 ARG A CA 1
ATOM 808 C C . ARG A 1 105 ? -9.744 -4.717 13.650 1.00 78.38 105 ARG A C 1
ATOM 810 O O . ARG A 1 105 ? -8.942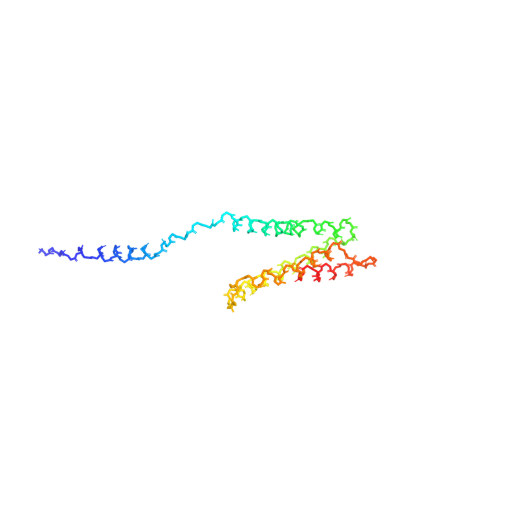 -4.808 12.728 1.00 78.38 105 ARG A O 1
ATOM 817 N N . HIS A 1 106 ? -9.452 -5.158 14.876 1.00 81.62 106 HIS A N 1
ATOM 818 C CA . HIS A 1 106 ? -8.126 -5.673 15.249 1.00 81.62 106 HIS A CA 1
ATOM 819 C C . HIS A 1 106 ? -7.664 -6.903 14.447 1.00 81.62 106 HIS A C 1
ATOM 821 O O . HIS A 1 106 ? -6.502 -6.922 14.046 1.00 81.62 106 HIS A O 1
ATOM 827 N N . PRO A 1 107 ? -8.517 -7.908 14.152 1.00 84.62 107 PRO A N 1
ATOM 828 C CA . PRO A 1 107 ? -8.092 -9.054 13.349 1.00 84.62 107 PRO A CA 1
ATOM 829 C C . PRO A 1 107 ? -7.601 -8.654 11.954 1.00 84.62 107 PRO A C 1
ATOM 831 O O . PRO A 1 107 ? -6.586 -9.176 11.507 1.00 84.62 107 PRO A O 1
ATOM 834 N N . PHE A 1 108 ? -8.275 -7.699 11.304 1.00 85.69 108 PHE A N 1
ATOM 835 C CA . PHE A 1 108 ? -7.887 -7.211 9.980 1.00 85.69 108 PHE A CA 1
ATOM 836 C C . PHE A 1 108 ? -6.574 -6.434 10.022 1.00 85.69 108 PHE A C 1
ATOM 838 O O . PHE A 1 108 ? -5.711 -6.704 9.198 1.00 85.69 108 PHE A O 1
ATOM 845 N N . MET A 1 109 ? -6.375 -5.563 11.019 1.00 84.50 109 MET A N 1
ATOM 846 C CA . MET A 1 109 ? -5.105 -4.842 11.198 1.00 84.50 109 MET A CA 1
ATOM 847 C C . MET A 1 109 ? -3.900 -5.780 11.337 1.00 84.50 109 MET A C 1
ATOM 849 O O . MET A 1 109 ? -2.848 -5.528 10.756 1.00 84.50 109 MET A O 1
ATOM 853 N N . TYR A 1 110 ? -4.026 -6.852 12.124 1.00 86.19 110 TYR A N 1
ATOM 854 C CA . TYR A 1 110 ? -2.918 -7.794 12.306 1.00 86.19 110 TYR A CA 1
ATOM 855 C C . TYR A 1 110 ? -2.722 -8.695 11.089 1.00 86.19 110 TYR A C 1
ATOM 857 O O . TYR A 1 110 ? -1.586 -8.989 10.725 1.00 86.19 110 TYR A O 1
ATOM 865 N N . ALA A 1 111 ? -3.819 -9.114 10.453 1.00 87.69 111 ALA A N 1
ATOM 866 C CA . ALA A 1 111 ? -3.765 -9.941 9.257 1.00 87.69 111 ALA A CA 1
ATOM 867 C C . ALA A 1 111 ? -3.157 -9.190 8.068 1.00 87.69 111 ALA A C 1
ATOM 869 O O . ALA A 1 111 ? -2.425 -9.803 7.298 1.00 87.69 111 ALA A O 1
ATOM 870 N N . SER A 1 112 ? -3.420 -7.886 7.928 1.00 86.50 112 SER A N 1
ATOM 871 C CA . SER A 1 112 ? -2.920 -7.085 6.809 1.00 86.50 112 SER A CA 1
ATOM 872 C C . SER A 1 112 ? -1.455 -6.690 6.955 1.00 86.50 112 SER A C 1
ATOM 874 O O . SER A 1 112 ? -0.791 -6.531 5.939 1.00 86.50 112 SER A O 1
ATOM 876 N N . ALA A 1 113 ? -0.928 -6.584 8.181 1.00 86.31 113 ALA A N 1
ATOM 877 C CA . ALA A 1 113 ? 0.424 -6.081 8.436 1.00 86.31 113 ALA A CA 1
ATOM 878 C C . ALA A 1 113 ? 1.530 -6.854 7.690 1.00 86.31 113 ALA A C 1
ATOM 880 O O . ALA A 1 113 ? 2.450 -6.247 7.139 1.00 86.31 113 ALA A O 1
ATOM 881 N N . ILE A 1 114 ? 1.442 -8.191 7.660 1.00 88.94 114 ILE A N 1
ATOM 882 C CA . ILE A 1 114 ? 2.443 -9.040 6.994 1.00 88.94 114 ILE A CA 1
ATOM 883 C C . ILE A 1 114 ? 2.316 -8.941 5.462 1.00 88.94 114 ILE A C 1
ATOM 885 O O . ILE A 1 114 ? 3.308 -8.571 4.829 1.00 88.94 114 ILE A O 1
ATOM 889 N N . PRO A 1 115 ? 1.141 -9.200 4.845 1.00 87.81 115 PRO A N 1
ATOM 890 C CA . PRO A 1 115 ? 0.959 -9.035 3.405 1.00 87.81 115 PRO A CA 1
ATOM 891 C C . PRO A 1 115 ? 1.333 -7.638 2.912 1.00 87.81 115 PRO A C 1
ATOM 893 O O . PRO A 1 115 ? 2.083 -7.527 1.946 1.00 87.81 115 PRO A O 1
ATOM 896 N N . SER A 1 116 ? 0.907 -6.575 3.604 1.00 87.19 116 SER A N 1
ATOM 897 C CA . SER A 1 116 ? 1.202 -5.203 3.180 1.00 87.19 116 SER A CA 1
ATOM 898 C C . SER A 1 116 ? 2.697 -4.897 3.179 1.00 87.19 116 SER A C 1
ATOM 900 O O . SER A 1 116 ? 3.185 -4.220 2.278 1.00 87.19 116 SER A O 1
ATOM 902 N N . GLY A 1 117 ? 3.439 -5.403 4.171 1.00 88.56 117 GLY A N 1
ATOM 903 C CA . GLY A 1 117 ? 4.888 -5.218 4.237 1.00 88.56 117 GLY A CA 1
ATOM 904 C C . GLY A 1 117 ? 5.618 -5.949 3.110 1.00 88.56 117 GLY A C 1
ATOM 905 O O . GLY A 1 117 ? 6.533 -5.395 2.502 1.00 88.56 117 GLY A O 1
ATOM 906 N N . ILE A 1 118 ? 5.180 -7.170 2.791 1.00 90.38 118 ILE A N 1
ATOM 907 C CA . ILE A 1 118 ? 5.737 -7.966 1.691 1.00 90.38 118 ILE A CA 1
ATOM 908 C C . ILE A 1 118 ? 5.474 -7.282 0.342 1.00 90.38 118 ILE A C 1
ATOM 910 O O . ILE A 1 118 ? 6.398 -7.132 -0.457 1.00 90.38 118 ILE A O 1
ATOM 914 N N . CYS A 1 119 ? 4.249 -6.811 0.100 1.00 88.69 119 CYS A N 1
ATOM 915 C CA . CYS A 1 119 ? 3.894 -6.127 -1.148 1.00 88.69 119 CYS A CA 1
ATOM 916 C C . CYS A 1 119 ? 4.663 -4.810 -1.306 1.00 88.69 119 CYS A C 1
ATOM 918 O O . CYS A 1 119 ? 5.206 -4.526 -2.377 1.00 88.69 119 CYS A O 1
ATOM 920 N N . PHE A 1 120 ? 4.808 -4.047 -0.217 1.00 88.69 120 PHE A N 1
ATOM 921 C CA . PHE A 1 120 ? 5.621 -2.833 -0.214 1.00 88.69 120 PHE A CA 1
ATOM 922 C C . PHE A 1 120 ? 7.087 -3.116 -0.563 1.00 88.69 120 PHE A C 1
ATOM 924 O O . PHE A 1 120 ? 7.688 -2.379 -1.340 1.00 88.69 120 PHE A O 1
ATOM 931 N N . TYR A 1 121 ? 7.660 -4.207 -0.051 1.00 90.38 121 TYR A N 1
ATOM 932 C CA . TYR A 1 121 ? 9.014 -4.622 -0.415 1.00 90.38 121 TYR A CA 1
ATOM 933 C C . TYR A 1 121 ? 9.131 -4.962 -1.911 1.00 90.38 121 TYR A C 1
ATOM 935 O O . TYR A 1 121 ? 10.006 -4.433 -2.596 1.00 90.38 121 TYR A O 1
ATOM 943 N N . PHE A 1 122 ? 8.219 -5.780 -2.447 1.00 90.88 122 PHE A N 1
ATOM 944 C CA . PHE A 1 122 ? 8.229 -6.166 -3.867 1.00 90.88 122 PHE A CA 1
ATOM 945 C C . PHE A 1 122 ? 7.984 -5.001 -4.830 1.00 90.88 122 PHE A C 1
ATOM 947 O O . PHE A 1 122 ? 8.444 -5.035 -5.972 1.00 90.88 122 PHE A O 1
ATOM 954 N N . THR A 1 123 ? 7.324 -3.944 -4.363 1.00 89.00 123 THR A N 1
ATOM 955 C CA . THR A 1 123 ? 7.114 -2.718 -5.139 1.00 89.00 123 THR A CA 1
ATOM 956 C C . THR A 1 123 ? 8.442 -2.068 -5.553 1.00 89.00 123 THR A C 1
ATOM 958 O O . THR A 1 123 ? 8.557 -1.578 -6.678 1.00 89.00 123 THR A O 1
ATOM 961 N N . PHE A 1 124 ? 9.462 -2.117 -4.688 1.00 88.69 124 PHE A N 1
ATOM 962 C CA . PHE A 1 124 ? 10.792 -1.535 -4.933 1.00 88.69 124 PHE A CA 1
ATOM 963 C C . PHE A 1 124 ? 11.857 -2.555 -5.345 1.00 88.69 124 PHE A C 1
ATOM 965 O O . PHE A 1 124 ? 13.005 -2.183 -5.582 1.00 88.69 124 PHE A O 1
ATOM 972 N N . VAL A 1 125 ? 11.492 -3.834 -5.443 1.00 89.56 125 VAL A N 1
ATOM 973 C CA . VAL A 1 125 ? 12.391 -4.908 -5.886 1.00 89.56 125 VAL A CA 1
ATOM 974 C C . VAL A 1 125 ? 11.755 -5.655 -7.063 1.00 89.56 125 VAL A C 1
ATOM 976 O O . VAL A 1 125 ? 11.384 -6.825 -6.931 1.00 89.56 125 VAL A O 1
ATOM 979 N N . PRO A 1 126 ? 11.589 -4.992 -8.224 1.00 88.81 126 PRO A N 1
ATOM 980 C CA . PRO A 1 126 ? 11.171 -5.687 -9.428 1.00 88.81 126 PRO A CA 1
ATOM 981 C C . PRO A 1 126 ? 12.282 -6.637 -9.915 1.00 88.81 126 PRO A C 1
ATOM 983 O O . PRO A 1 126 ? 13.471 -6.330 -9.769 1.00 88.81 126 PRO A O 1
ATOM 986 N N . PRO A 1 127 ? 11.929 -7.785 -10.520 1.00 87.12 127 PRO A N 1
ATOM 987 C CA . PRO A 1 127 ? 12.887 -8.675 -11.162 1.00 87.12 127 PRO A CA 1
ATOM 988 C C . PRO A 1 127 ? 13.756 -7.935 -12.187 1.00 87.12 127 PRO A C 1
ATOM 990 O O . PRO A 1 127 ? 13.257 -7.173 -13.016 1.00 87.12 127 PRO A O 1
ATOM 993 N N . ALA A 1 128 ? 15.067 -8.176 -12.147 1.00 83.25 128 ALA A N 1
ATOM 994 C CA . ALA A 1 128 ? 15.998 -7.558 -13.084 1.00 83.25 128 ALA A CA 1
ATOM 995 C C . ALA A 1 128 ? 15.754 -8.051 -14.522 1.00 83.25 128 ALA A C 1
ATOM 997 O O . ALA A 1 128 ? 15.516 -9.237 -14.749 1.00 83.25 128 ALA A O 1
ATOM 998 N N . GLY A 1 129 ? 15.863 -7.143 -15.497 1.00 81.88 129 GLY A N 1
ATOM 999 C CA . GLY A 1 129 ? 15.779 -7.476 -16.925 1.00 81.88 129 GLY A CA 1
ATOM 1000 C C . GLY A 1 129 ? 14.362 -7.592 -17.495 1.00 81.88 129 GLY A C 1
ATOM 1001 O O . GLY A 1 129 ? 14.191 -8.143 -18.581 1.00 81.88 129 GLY A O 1
ATOM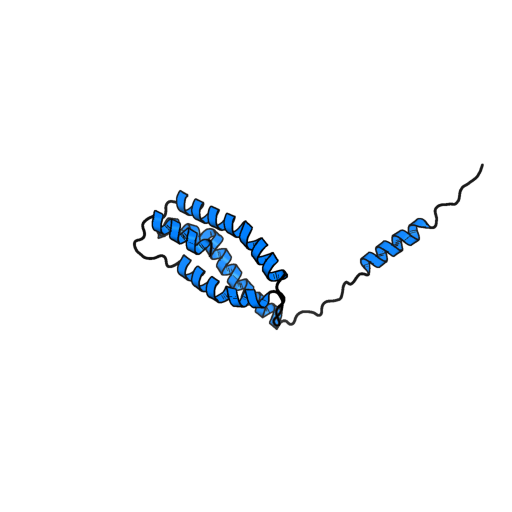 1002 N N . LEU A 1 130 ? 13.344 -7.086 -16.792 1.00 84.50 130 LEU A N 1
ATOM 1003 C CA . LEU A 1 130 ? 11.992 -6.978 -17.339 1.00 84.50 130 LEU A CA 1
ATOM 1004 C C . LEU A 1 130 ? 11.936 -5.960 -18.488 1.00 84.50 130 LEU A C 1
ATOM 1006 O O . LEU A 1 130 ? 12.555 -4.900 -18.429 1.00 84.50 130 LEU A O 1
ATOM 1010 N N . SER A 1 131 ? 11.154 -6.277 -19.522 1.00 89.00 131 SER A N 1
ATOM 1011 C CA . SER A 1 131 ? 10.778 -5.310 -20.557 1.00 89.00 131 SER A CA 1
ATOM 1012 C C . SER A 1 131 ? 9.832 -4.247 -19.990 1.00 89.00 131 SER A C 1
ATOM 1014 O O . SER A 1 131 ? 9.240 -4.439 -18.929 1.00 89.00 131 SER A O 1
ATOM 1016 N N . GLU A 1 132 ? 9.616 -3.154 -20.725 1.00 87.75 132 GLU A N 1
ATOM 1017 C CA . GLU A 1 132 ? 8.668 -2.094 -20.341 1.00 87.75 132 GLU A CA 1
ATOM 1018 C C . GLU A 1 132 ? 7.272 -2.652 -20.015 1.00 87.75 132 GLU A C 1
ATOM 1020 O O . GLU A 1 132 ? 6.669 -2.306 -19.001 1.00 87.75 132 GLU A O 1
ATOM 1025 N N . THR A 1 133 ? 6.780 -3.596 -20.823 1.00 89.38 133 THR A N 1
ATOM 1026 C CA . THR A 1 133 ? 5.501 -4.277 -20.579 1.00 89.38 133 THR A CA 1
ATOM 1027 C C . THR A 1 133 ? 5.541 -5.149 -19.322 1.00 89.38 133 THR A C 1
ATOM 1029 O O . THR A 1 133 ? 4.559 -5.211 -18.585 1.00 89.38 133 THR A O 1
ATOM 1032 N N . GLY A 1 134 ? 6.668 -5.814 -19.051 1.00 90.31 134 GLY A N 1
ATOM 1033 C CA . GLY A 1 134 ? 6.856 -6.601 -17.832 1.00 90.31 134 GLY A CA 1
ATOM 1034 C C . GLY A 1 134 ? 6.857 -5.729 -16.576 1.00 90.31 134 GLY A C 1
ATOM 1035 O O . GLY A 1 134 ? 6.195 -6.065 -15.597 1.00 90.31 134 GLY A O 1
ATOM 1036 N N . LEU A 1 135 ? 7.532 -4.580 -16.630 1.00 89.81 135 LEU A N 1
ATOM 1037 C CA . LEU A 1 135 ? 7.534 -3.582 -15.561 1.00 89.81 135 LEU A CA 1
ATOM 1038 C C . LEU A 1 135 ? 6.142 -2.986 -15.328 1.00 89.81 135 LEU A C 1
ATOM 1040 O O . LEU A 1 135 ? 5.755 -2.804 -14.178 1.00 89.81 135 LEU A O 1
ATOM 1044 N N . PHE A 1 136 ? 5.375 -2.735 -16.392 1.00 91.62 136 PHE A N 1
ATOM 1045 C CA . PHE A 1 136 ? 3.990 -2.268 -16.290 1.00 91.62 136 PHE A CA 1
ATOM 1046 C C . PHE A 1 136 ? 3.100 -3.266 -15.538 1.00 91.62 136 PHE A C 1
ATOM 1048 O O . PHE A 1 136 ? 2.436 -2.891 -14.573 1.00 91.62 136 PHE A O 1
ATOM 1055 N N . TRP A 1 137 ? 3.106 -4.542 -15.941 1.00 90.88 137 TRP A N 1
ATOM 1056 C CA . TRP A 1 137 ? 2.295 -5.567 -15.275 1.00 90.88 137 TRP A CA 1
ATOM 1057 C C . TRP A 1 137 ? 2.763 -5.853 -13.854 1.00 90.88 137 TRP A C 1
ATOM 1059 O O . TRP A 1 137 ? 1.930 -6.102 -12.984 1.00 90.88 137 TRP A O 1
ATOM 1069 N N . TRP A 1 138 ? 4.073 -5.783 -13.607 1.00 91.56 138 TRP A N 1
ATOM 1070 C CA . TRP A 1 138 ? 4.620 -5.881 -12.261 1.00 91.56 138 TRP A CA 1
ATOM 1071 C C . TRP A 1 138 ? 4.106 -4.743 -11.380 1.00 91.56 138 TRP A C 1
ATOM 1073 O O . TRP A 1 138 ? 3.505 -5.020 -10.347 1.00 91.56 138 TRP A O 1
ATOM 1083 N N . LEU A 1 139 ? 4.269 -3.488 -11.821 1.00 90.69 139 LEU A N 1
ATOM 1084 C CA . LEU A 1 139 ? 3.797 -2.294 -11.116 1.00 90.69 139 LEU A CA 1
ATOM 1085 C C . LEU A 1 139 ? 2.300 -2.378 -10.821 1.00 90.69 139 LEU A C 1
ATOM 1087 O O . LEU A 1 139 ? 1.887 -2.152 -9.689 1.00 90.69 139 LEU A O 1
ATOM 1091 N N . LEU A 1 140 ? 1.492 -2.729 -11.819 1.00 91.19 140 LEU A N 1
ATOM 1092 C CA . LEU A 1 140 ? 0.045 -2.849 -11.670 1.00 91.19 140 LEU A CA 1
ATOM 1093 C C . LEU A 1 140 ? -0.321 -3.963 -10.680 1.00 91.19 140 LEU A C 1
ATOM 1095 O O . LEU A 1 140 ? -1.141 -3.748 -9.793 1.00 91.19 140 LEU A O 1
ATOM 1099 N N . GLY A 1 141 ? 0.322 -5.127 -10.785 1.00 89.50 141 GLY A N 1
ATOM 1100 C CA . GLY A 1 141 ? 0.062 -6.268 -9.911 1.00 89.50 141 GLY A CA 1
ATOM 1101 C C . GLY A 1 141 ? 0.415 -6.008 -8.447 1.00 89.50 141 GLY A C 1
ATOM 1102 O O . GLY A 1 141 ? -0.370 -6.351 -7.568 1.00 89.50 141 GLY A O 1
ATOM 1103 N N . VAL A 1 142 ? 1.565 -5.384 -8.175 1.00 87.44 142 VAL A N 1
ATOM 1104 C CA . VAL A 1 142 ? 2.002 -5.087 -6.796 1.00 87.44 142 VAL A CA 1
ATOM 1105 C C . VAL A 1 142 ? 1.300 -3.873 -6.194 1.00 87.44 142 VAL A C 1
ATOM 1107 O O . VAL A 1 142 ? 1.258 -3.758 -4.975 1.00 87.44 142 VAL A O 1
ATOM 1110 N N . SER A 1 143 ? 0.758 -2.977 -7.027 1.00 84.94 143 SER A N 1
ATOM 1111 C CA . SER A 1 143 ? 0.049 -1.776 -6.561 1.00 84.94 143 SER A CA 1
ATOM 1112 C C . SER A 1 143 ? -1.421 -2.039 -6.235 1.00 84.94 143 SER A C 1
ATOM 1114 O O . SER A 1 143 ? -1.988 -1.307 -5.440 1.00 84.94 143 SER A O 1
ATOM 1116 N N . ILE A 1 144 ? -2.030 -3.064 -6.838 1.00 84.88 144 ILE A N 1
ATOM 1117 C CA . ILE A 1 144 ? -3.417 -3.492 -6.574 1.00 84.88 144 ILE A CA 1
ATOM 1118 C C . ILE A 1 144 ? -3.529 -4.379 -5.312 1.00 84.88 144 ILE A C 1
ATOM 1120 O O . ILE A 1 144 ? -4.634 -4.608 -4.820 1.00 84.88 144 ILE A O 1
ATOM 1124 N N . LEU A 1 145 ? -2.408 -4.917 -4.811 1.00 73.62 145 LEU A N 1
ATOM 1125 C CA . LEU A 1 145 ? -2.361 -5.932 -3.747 1.00 73.62 145 LEU A CA 1
ATOM 1126 C C . LEU A 1 145 ? -2.037 -5.368 -2.349 1.00 73.62 145 LEU A C 1
ATOM 1128 O O . LEU A 1 145 ? -1.159 -4.483 -2.215 1.00 73.62 145 LEU A O 1
#